Protein AF-A0A2W4TZQ1-F1 (afdb_monomer_lite)

Organism: NCBI:txid47253

Sequence (68 aa):
MAPIESNDRLMISLILAVPFAALVYCAIAMGTLLTVPAAKQYPLVFGGIFALIPLVTGAAIWVGPFRK

pLDDT: mean 85.98, std 13.11, range [43.97, 96.69]

Foldseek 3Di:
DPPPVVVVVVVVCCVPVVVVVVVVLVCVLVVCCVPPPVCVVCVVVSVVVSVVVVVVVVVCCVVPPVPD

Secondary structure (DSSP, 8-state):
---HHHHHHHHHHHHHHHHHHHHHHHHHHHHHHHH-HHHHH-HHHHHHHHHHHHHHHHHHHHHSTT--

Radius of gyration: 16.92 Å; chains: 1; bounding box: 36×21×45 Å

Structure (mmCIF, N/CA/C/O backbone):
data_AF-A0A2W4TZQ1-F1
#
_entry.id   AF-A0A2W4TZQ1-F1
#
loop_
_atom_site.group_PDB
_atom_site.id
_atom_site.type_symbol
_atom_site.label_atom_id
_atom_site.label_alt_id
_atom_site.label_comp_id
_atom_site.label_asym_id
_atom_site.label_entity_id
_atom_site.label_seq_id
_atom_site.pdbx_PDB_ins_code
_atom_site.Cartn_x
_atom_site.Cartn_y
_atom_site.Cartn_z
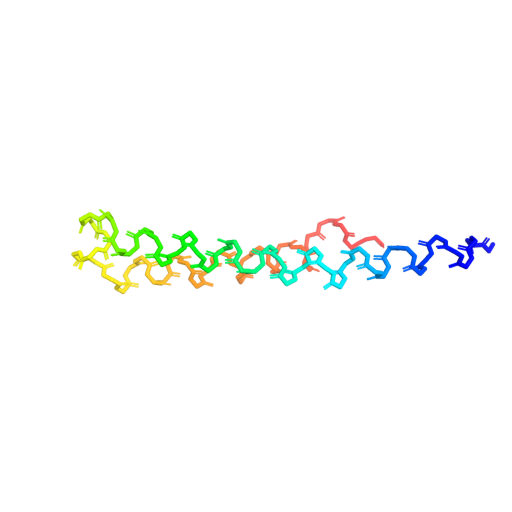_atom_site.occupancy
_atom_site.B_iso_or_equiv
_atom_site.auth_seq_id
_atom_site.auth_comp_id
_atom_site.auth_asym_id
_atom_site.auth_atom_id
_atom_site.pdbx_PDB_model_num
ATOM 1 N N . MET A 1 1 ? 18.136 -1.630 -31.710 1.00 43.97 1 MET A N 1
ATOM 2 C CA . MET A 1 1 ? 18.756 -1.541 -30.372 1.00 43.97 1 MET A CA 1
ATOM 3 C C . MET A 1 1 ? 18.158 -0.311 -29.715 1.00 43.97 1 MET A C 1
ATOM 5 O O . MET A 1 1 ? 18.360 0.774 -30.242 1.00 43.97 1 MET A O 1
ATOM 9 N N . ALA A 1 2 ? 17.316 -0.465 -28.689 1.00 56.09 2 ALA A N 1
ATOM 10 C CA . ALA A 1 2 ? 16.837 0.696 -27.936 1.00 56.09 2 ALA A CA 1
ATOM 11 C C . ALA A 1 2 ? 18.056 1.406 -27.311 1.00 56.09 2 ALA A C 1
ATOM 13 O O . ALA A 1 2 ? 18.994 0.710 -26.911 1.00 56.09 2 ALA A O 1
ATOM 14 N N . PRO A 1 3 ? 18.107 2.748 -27.283 1.00 55.09 3 PRO A N 1
ATOM 15 C CA . PRO A 1 3 ? 19.280 3.458 -26.789 1.00 55.09 3 PRO A CA 1
ATOM 16 C C . PRO A 1 3 ? 19.481 3.123 -25.308 1.00 55.09 3 PRO A C 1
ATOM 18 O O . PRO A 1 3 ? 18.560 3.290 -24.510 1.00 55.09 3 PRO A O 1
ATOM 21 N N . ILE A 1 4 ? 20.678 2.644 -24.958 1.00 60.16 4 ILE A N 1
ATOM 22 C CA . ILE A 1 4 ? 21.078 2.239 -23.598 1.00 60.16 4 ILE A CA 1
ATOM 23 C C . ILE A 1 4 ? 20.684 3.300 -22.549 1.00 60.16 4 ILE A C 1
ATOM 25 O O . ILE A 1 4 ? 20.130 2.954 -21.510 1.00 60.16 4 ILE A O 1
ATOM 29 N N . GLU A 1 5 ? 20.807 4.591 -22.880 1.00 62.06 5 GLU A N 1
ATOM 30 C CA . GLU A 1 5 ? 20.438 5.707 -21.993 1.00 62.06 5 GLU A CA 1
ATOM 31 C C . GLU A 1 5 ? 18.946 5.719 -21.590 1.00 62.06 5 GLU A C 1
ATOM 33 O O . GLU A 1 5 ? 18.597 6.094 -20.468 1.00 62.06 5 GLU A O 1
ATOM 38 N N . SER A 1 6 ? 18.040 5.281 -22.472 1.00 68.38 6 SER A N 1
ATOM 39 C CA . SER A 1 6 ? 16.605 5.213 -22.158 1.00 68.38 6 SER A CA 1
ATOM 40 C C . SER A 1 6 ? 16.296 4.126 -21.131 1.00 68.38 6 SER A C 1
ATOM 42 O O . SER A 1 6 ? 15.361 4.288 -20.347 1.00 68.38 6 SER A O 1
ATOM 44 N N . ASN A 1 7 ? 17.048 3.023 -21.141 1.00 79.44 7 ASN A N 1
ATOM 45 C CA . ASN A 1 7 ? 16.843 1.919 -20.211 1.00 79.44 7 ASN A CA 1
ATOM 46 C C . ASN A 1 7 ? 17.313 2.300 -18.802 1.00 79.44 7 ASN A C 1
ATOM 48 O O . ASN A 1 7 ? 16.603 2.046 -17.832 1.00 79.44 7 ASN A O 1
ATOM 52 N N . ASP A 1 8 ? 18.447 2.996 -18.696 1.00 84.75 8 ASP A N 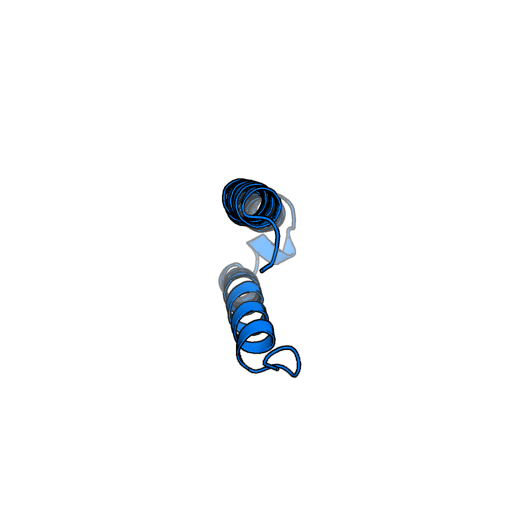1
ATOM 53 C CA . ASP A 1 8 ? 18.981 3.464 -17.414 1.00 84.75 8 ASP A CA 1
ATOM 54 C C . ASP A 1 8 ? 18.071 4.515 -16.767 1.00 84.75 8 ASP A C 1
ATOM 56 O O . ASP A 1 8 ? 17.762 4.427 -15.578 1.00 84.75 8 ASP A O 1
ATOM 60 N N . ARG A 1 9 ? 17.549 5.472 -17.548 1.00 86.31 9 ARG A N 1
ATOM 61 C CA . ARG A 1 9 ? 16.572 6.460 -17.050 1.00 86.31 9 ARG A CA 1
ATOM 62 C C . ARG A 1 9 ? 15.274 5.808 -16.568 1.00 86.31 9 ARG A C 1
ATOM 64 O O . ARG A 1 9 ? 14.726 6.233 -15.552 1.00 86.31 9 ARG A O 1
ATOM 71 N N . LEU A 1 10 ? 14.787 4.789 -17.280 1.00 85.19 10 LEU A N 1
ATOM 72 C CA . LEU A 1 10 ? 13.595 4.026 -16.895 1.00 85.19 10 LEU A CA 1
ATOM 73 C C . LEU A 1 10 ? 13.855 3.211 -15.621 1.00 85.19 10 LEU A C 1
ATOM 75 O O . LEU A 1 10 ? 13.034 3.196 -14.708 1.00 85.19 10 LEU A O 1
ATOM 79 N N . MET A 1 11 ? 15.024 2.584 -15.513 1.00 86.19 11 MET A N 1
ATOM 80 C CA . MET A 1 11 ? 15.422 1.860 -14.310 1.00 86.19 11 MET A CA 1
ATOM 81 C C . MET A 1 11 ? 15.484 2.794 -13.093 1.00 86.19 11 MET A C 1
ATOM 83 O O 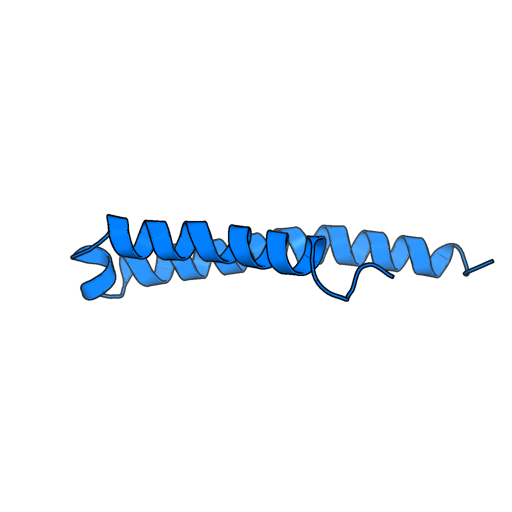. MET A 1 11 ? 14.899 2.487 -12.055 1.00 86.19 11 MET A O 1
ATOM 87 N N . ILE A 1 12 ? 16.122 3.959 -13.230 1.00 90.94 12 ILE A N 1
ATOM 88 C CA . ILE A 1 12 ? 16.203 4.968 -12.163 1.00 90.94 12 ILE A CA 1
ATOM 89 C C . ILE A 1 12 ? 14.802 5.445 -11.758 1.00 90.94 12 ILE A C 1
ATOM 91 O O . ILE A 1 12 ? 14.511 5.554 -10.564 1.00 90.94 12 ILE A O 1
ATOM 95 N N . SER A 1 13 ? 13.915 5.699 -12.726 1.00 89.06 13 SER A N 1
ATOM 96 C CA . SER A 1 13 ? 12.556 6.148 -12.424 1.00 89.06 13 SER A CA 1
ATOM 97 C C . SER A 1 13 ? 11.739 5.073 -11.707 1.00 89.06 13 SER A C 1
ATOM 99 O O . SER A 1 13 ? 11.053 5.404 -10.745 1.00 89.06 13 SER A O 1
ATOM 101 N N . LEU A 1 14 ? 11.861 3.794 -12.077 1.00 88.75 14 LEU A N 1
ATOM 102 C CA . LEU A 1 14 ? 11.202 2.689 -11.371 1.00 88.75 14 LEU A CA 1
ATOM 103 C C . LEU A 1 14 ? 11.726 2.515 -9.941 1.00 88.75 14 LEU A C 1
ATOM 105 O O . LEU A 1 14 ? 10.924 2.345 -9.020 1.00 88.75 14 LEU A O 1
ATOM 109 N N . ILE A 1 15 ? 13.045 2.599 -9.741 1.00 92.25 15 ILE A N 1
ATOM 110 C CA . ILE A 1 15 ? 13.674 2.463 -8.416 1.00 92.25 15 ILE A CA 1
ATOM 111 C C . ILE A 1 15 ? 13.200 3.557 -7.457 1.00 92.25 15 ILE A C 1
ATOM 113 O O . ILE A 1 15 ? 13.103 3.307 -6.261 1.00 92.25 15 ILE A O 1
ATOM 117 N N . LEU A 1 16 ? 12.876 4.753 -7.950 1.00 92.12 16 LEU A N 1
ATOM 118 C CA . LEU A 1 16 ? 12.354 5.839 -7.117 1.00 92.12 16 LEU A CA 1
ATOM 119 C C . LEU A 1 16 ? 10.827 5.807 -6.998 1.00 92.12 16 LEU A C 1
ATOM 121 O O . LEU A 1 16 ? 10.285 5.954 -5.901 1.00 92.12 16 LEU A O 1
ATOM 125 N N . ALA A 1 17 ? 10.124 5.598 -8.109 1.00 90.00 17 ALA A N 1
ATOM 126 C CA . ALA A 1 17 ? 8.670 5.680 -8.156 1.00 90.00 17 ALA A CA 1
ATOM 127 C C . ALA A 1 17 ? 7.998 4.538 -7.388 1.00 90.00 17 ALA A C 1
ATOM 129 O O . ALA A 1 17 ? 7.011 4.781 -6.696 1.00 90.00 17 ALA A O 1
ATOM 130 N N . VAL A 1 18 ? 8.523 3.310 -7.468 1.00 90.44 18 VAL A N 1
ATOM 131 C CA . VAL A 1 18 ? 7.897 2.146 -6.820 1.00 90.44 18 VAL A CA 1
ATOM 132 C C . VAL A 1 18 ? 7.955 2.247 -5.287 1.00 90.44 18 VAL A C 1
ATOM 134 O O . VAL A 1 18 ? 6.896 2.151 -4.660 1.00 90.44 18 VAL A O 1
ATOM 137 N N . PRO A 1 19 ? 9.112 2.510 -4.644 1.00 93.31 19 PRO A N 1
ATOM 138 C CA . PRO A 1 19 ? 9.161 2.714 -3.198 1.00 93.31 19 PRO A CA 1
ATOM 139 C C . PRO A 1 19 ? 8.365 3.937 -2.751 1.00 93.31 19 PRO A C 1
ATOM 141 O O . PRO A 1 19 ? 7.696 3.882 -1.723 1.00 93.31 19 PRO A O 1
ATOM 144 N N . PHE A 1 20 ? 8.384 5.027 -3.525 1.00 95.06 20 PHE A N 1
ATOM 145 C CA . PHE A 1 20 ? 7.601 6.213 -3.188 1.00 95.06 20 PHE A CA 1
ATOM 146 C C . PHE A 1 20 ? 6.094 5.927 -3.219 1.00 95.06 20 PHE A C 1
ATOM 148 O O . PHE A 1 20 ? 5.383 6.279 -2.280 1.00 95.06 20 PHE A O 1
ATOM 155 N N . ALA A 1 21 ? 5.606 5.217 -4.240 1.00 91.44 21 ALA A N 1
ATOM 156 C CA . ALA A 1 21 ? 4.214 4.782 -4.310 1.00 91.44 21 ALA A CA 1
ATOM 157 C C . ALA A 1 21 ? 3.840 3.875 -3.125 1.00 91.44 21 ALA A C 1
ATOM 159 O O . ALA A 1 21 ? 2.770 4.042 -2.539 1.00 91.44 21 ALA A O 1
ATOM 160 N N . ALA A 1 22 ? 4.736 2.968 -2.722 1.00 91.06 22 ALA A N 1
ATOM 161 C CA . ALA A 1 22 ? 4.534 2.131 -1.542 1.00 91.06 22 ALA A CA 1
ATOM 162 C C . ALA A 1 22 ? 4.447 2.964 -0.249 1.00 91.06 22 ALA A C 1
ATOM 164 O O . ALA A 1 22 ? 3.560 2.733 0.571 1.00 91.06 22 ALA A O 1
ATOM 165 N N . LEU A 1 23 ? 5.312 3.969 -0.077 1.00 95.50 23 LEU A N 1
ATOM 166 C CA . LEU A 1 23 ? 5.271 4.870 1.080 1.00 95.50 23 LEU A CA 1
ATOM 167 C C . LEU A 1 23 ? 3.975 5.682 1.130 1.00 95.50 23 LEU A C 1
ATOM 169 O O . LEU A 1 23 ? 3.351 5.767 2.188 1.00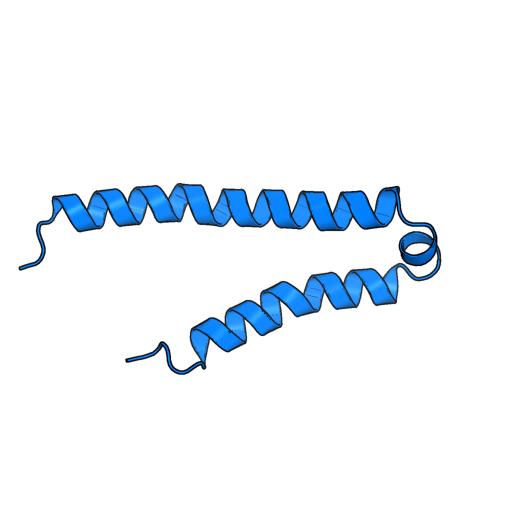 95.50 23 LEU A O 1
ATOM 173 N N . VAL A 1 24 ? 3.542 6.235 -0.006 1.00 96.06 24 VAL A N 1
ATOM 174 C CA . VAL A 1 24 ? 2.265 6.959 -0.111 1.00 96.06 24 VAL A CA 1
ATOM 175 C C . VAL A 1 24 ? 1.103 6.041 0.253 1.00 96.06 24 VAL A C 1
ATOM 177 O O . VAL A 1 24 ? 0.236 6.425 1.037 1.00 96.06 24 VAL A O 1
ATOM 180 N N . TYR A 1 25 ? 1.107 4.807 -0.249 1.00 94.81 25 TYR A N 1
ATOM 181 C CA . TYR A 1 25 ? 0.083 3.823 0.078 1.00 94.81 25 TYR A CA 1
ATOM 182 C C . TYR A 1 25 ? 0.031 3.516 1.582 1.00 94.81 25 TYR A C 1
ATOM 184 O O . TYR A 1 25 ? -1.039 3.566 2.193 1.00 94.81 25 TYR A O 1
ATOM 192 N N . CYS A 1 26 ? 1.189 3.275 2.200 1.00 94.00 26 CYS A N 1
ATOM 193 C CA . CYS A 1 26 ? 1.292 3.053 3.640 1.00 94.00 26 CYS A CA 1
ATOM 194 C C . CYS A 1 26 ? 0.806 4.266 4.447 1.00 94.00 26 CYS A C 1
ATOM 196 O O . CYS A 1 26 ? 0.098 4.096 5.441 1.00 94.00 26 CYS A O 1
ATOM 198 N N . ALA A 1 27 ? 1.138 5.485 4.015 1.00 96.12 27 ALA A N 1
ATOM 199 C CA . ALA A 1 27 ? 0.682 6.713 4.660 1.00 96.12 27 ALA A CA 1
ATOM 200 C C . ALA A 1 27 ? -0.843 6.873 4.576 1.00 96.12 27 ALA A C 1
ATOM 202 O O . ALA A 1 27 ? -1.466 7.249 5.567 1.00 96.12 27 ALA A O 1
ATOM 203 N N . ILE A 1 28 ? -1.458 6.535 3.438 1.00 95.69 28 ILE A N 1
ATOM 204 C CA . ILE A 1 28 ? -2.920 6.535 3.281 1.00 95.69 28 ILE A CA 1
ATOM 205 C C . ILE A 1 28 ? -3.549 5.497 4.217 1.00 95.69 28 ILE A C 1
ATOM 207 O O . ILE A 1 28 ? -4.456 5.834 4.977 1.00 95.69 28 ILE A O 1
ATOM 211 N N . ALA A 1 29 ? -3.051 4.259 4.219 1.00 94.06 29 ALA A N 1
ATOM 212 C CA . ALA A 1 29 ? -3.579 3.202 5.080 1.00 94.06 29 ALA A CA 1
ATOM 213 C C . ALA A 1 29 ? -3.504 3.598 6.565 1.00 94.06 29 ALA A C 1
ATOM 215 O O . ALA A 1 29 ? -4.513 3.574 7.270 1.00 94.06 29 ALA A O 1
ATOM 216 N N . MET A 1 30 ? -2.346 4.069 7.032 1.00 93.25 30 MET A N 1
ATOM 217 C CA . MET A 1 30 ? -2.196 4.526 8.416 1.00 93.25 30 MET A CA 1
ATOM 218 C C . MET A 1 30 ? -3.043 5.763 8.711 1.00 93.25 30 MET A C 1
ATOM 220 O O . MET A 1 30 ? -3.730 5.810 9.729 1.00 93.25 30 MET A O 1
ATOM 224 N N . GLY A 1 31 ? -3.066 6.740 7.805 1.00 95.50 31 GLY A N 1
ATOM 225 C CA . GLY A 1 31 ? -3.885 7.940 7.939 1.00 95.50 31 GLY A CA 1
ATOM 226 C C . GLY A 1 31 ? -5.366 7.605 8.106 1.00 95.50 31 GLY A C 1
ATOM 227 O O . GLY A 1 31 ? -6.015 8.134 9.007 1.00 95.50 31 GLY A O 1
ATOM 228 N N . THR A 1 32 ? -5.896 6.674 7.311 1.00 95.12 32 THR A N 1
ATOM 229 C CA . THR A 1 32 ? -7.294 6.234 7.437 1.00 95.12 32 THR A CA 1
ATOM 230 C C . THR A 1 32 ? -7.561 5.530 8.768 1.00 95.12 32 THR A C 1
ATOM 232 O O . THR A 1 32 ? -8.531 5.881 9.437 1.00 95.12 32 THR A O 1
ATOM 235 N N . LEU A 1 33 ? -6.684 4.626 9.218 1.00 91.81 33 LEU A N 1
ATOM 236 C CA . LEU A 1 33 ? -6.820 3.951 10.518 1.00 91.81 33 LEU A CA 1
ATOM 237 C C . LEU A 1 33 ? -6.771 4.940 11.696 1.00 91.81 33 LEU A C 1
ATOM 239 O O . LEU A 1 33 ? -7.452 4.751 12.705 1.00 91.81 33 LEU A O 1
ATOM 243 N N . LEU A 1 34 ? -6.002 6.023 11.570 1.00 93.62 34 LEU A N 1
ATOM 244 C CA . LEU A 1 34 ? -5.848 7.031 12.620 1.00 93.62 34 LEU A CA 1
ATOM 245 C C . LEU A 1 34 ? -6.946 8.102 12.618 1.00 93.62 34 LEU A C 1
ATOM 247 O O . LEU A 1 34 ? -7.215 8.686 13.671 1.00 93.62 34 LEU A O 1
ATOM 251 N N . THR A 1 35 ? -7.609 8.359 11.490 1.00 96.00 35 THR A N 1
ATOM 252 C CA . THR A 1 35 ? -8.556 9.484 11.355 1.00 96.00 35 THR A CA 1
ATOM 253 C C . THR A 1 35 ? -10.007 9.053 11.175 1.00 96.00 35 THR A C 1
ATOM 255 O O . THR A 1 35 ? -10.900 9.746 11.657 1.00 96.00 35 THR A O 1
ATOM 258 N N . VAL A 1 36 ? -10.270 7.899 10.558 1.00 95.31 36 VAL A N 1
ATOM 259 C CA . VAL A 1 36 ? -11.629 7.465 10.212 1.00 95.31 36 VAL A CA 1
ATOM 260 C C . VAL A 1 36 ? -12.226 6.622 11.349 1.00 95.31 36 VAL A C 1
ATOM 262 O O . VAL A 1 36 ? -11.702 5.548 11.650 1.00 95.31 36 VAL A O 1
ATOM 265 N N . PRO A 1 37 ? -13.349 7.037 11.972 1.00 95.00 37 PRO A N 1
ATOM 266 C CA . PRO A 1 37 ? -13.965 6.294 13.076 1.00 95.00 37 PRO A CA 1
ATOM 267 C C . PRO A 1 37 ? -14.342 4.857 12.700 1.00 95.00 37 PRO A C 1
ATOM 269 O O . PRO A 1 37 ? -14.061 3.929 13.453 1.00 95.00 37 PRO A O 1
ATOM 272 N N . ALA A 1 38 ? -14.884 4.653 11.496 1.00 93.25 38 ALA A N 1
ATOM 273 C CA . ALA A 1 38 ? -15.239 3.324 11.000 1.00 93.25 38 ALA A CA 1
ATOM 274 C C . ALA A 1 38 ? -14.019 2.391 10.881 1.00 93.25 38 ALA A C 1
ATOM 276 O O . ALA A 1 38 ? -14.114 1.208 11.202 1.00 93.25 38 ALA A O 1
ATOM 277 N N . ALA A 1 39 ? -12.859 2.925 10.484 1.00 92.56 39 ALA A N 1
ATOM 278 C CA . ALA A 1 39 ? -11.623 2.154 10.379 1.00 92.56 39 ALA A CA 1
ATOM 279 C C . ALA A 1 39 ? -11.102 1.712 11.755 1.00 92.56 39 ALA A C 1
ATOM 281 O O . ALA A 1 39 ? -10.574 0.610 11.894 1.00 92.56 39 ALA A O 1
ATOM 282 N N . LYS A 1 40 ? -11.329 2.530 12.789 1.00 93.19 40 LYS A N 1
ATOM 283 C CA . LYS A 1 40 ? -11.025 2.189 14.188 1.00 93.19 40 LYS A CA 1
ATOM 284 C C . LYS A 1 40 ? -11.995 1.167 14.772 1.00 93.19 40 LYS A C 1
ATOM 286 O O . LYS A 1 40 ? -11.584 0.339 15.575 1.00 93.19 40 LYS A O 1
ATOM 291 N N . GLN A 1 41 ? -13.271 1.231 14.388 1.00 96.69 41 GLN A N 1
ATOM 292 C CA . GLN A 1 41 ? -14.298 0.289 14.847 1.00 96.69 41 GLN A CA 1
ATOM 293 C C . GLN A 1 41 ? -14.126 -1.104 14.228 1.00 96.69 41 GLN A C 1
ATOM 295 O O . GLN A 1 41 ? -14.404 -2.100 14.892 1.00 96.69 41 GLN A O 1
ATOM 300 N N . TYR A 1 42 ? -13.636 -1.184 12.987 1.00 94.75 42 TYR A N 1
ATOM 301 C CA . TYR A 1 42 ? -13.477 -2.443 12.251 1.00 94.75 42 TYR A CA 1
ATOM 302 C C . TYR A 1 42 ? -12.050 -2.623 11.697 1.00 94.75 42 TYR A C 1
ATOM 304 O O . TYR A 1 42 ? -11.867 -2.748 10.481 1.00 94.75 42 TYR A O 1
ATOM 312 N N . PRO A 1 43 ? -11.017 -2.679 12.559 1.00 89.12 43 PRO A N 1
ATOM 313 C CA . PRO A 1 43 ? -9.617 -2.641 12.130 1.00 89.12 43 PRO A CA 1
ATOM 314 C C . PRO A 1 43 ? -9.224 -3.844 11.265 1.00 89.12 43 PRO A C 1
ATOM 316 O O . PRO A 1 43 ? -8.451 -3.696 10.324 1.00 89.12 43 PRO A O 1
ATOM 319 N N . LEU A 1 44 ? -9.796 -5.025 11.527 1.00 93.19 44 LEU A N 1
ATOM 320 C CA . LEU A 1 44 ? -9.554 -6.231 10.727 1.00 93.19 44 LEU A CA 1
ATOM 321 C C . LEU A 1 44 ? -10.122 -6.116 9.310 1.00 93.19 44 LEU A C 1
ATOM 323 O O . LEU A 1 44 ? -9.479 -6.551 8.359 1.00 93.19 44 LEU A O 1
ATOM 327 N N . VAL A 1 45 ? -11.304 -5.512 9.156 1.00 94.50 45 VAL A N 1
ATOM 328 C CA . VAL A 1 45 ? -11.947 -5.348 7.845 1.00 94.50 45 VAL A CA 1
ATOM 329 C C . VAL A 1 45 ? -11.146 -4.362 7.004 1.00 94.50 45 VAL A C 1
ATOM 331 O O . VAL A 1 45 ? -10.769 -4.676 5.878 1.00 94.50 45 VAL A O 1
ATOM 334 N N . PHE A 1 46 ? -10.819 -3.199 7.569 1.00 94.06 46 PHE A N 1
ATOM 335 C CA . PHE A 1 46 ? -10.021 -2.193 6.872 1.00 94.06 46 PHE A CA 1
ATOM 336 C C . PHE A 1 46 ? -8.594 -2.678 6.601 1.00 94.06 46 PHE A C 1
ATOM 338 O O . PHE A 1 46 ? -8.101 -2.509 5.489 1.00 94.06 46 PHE A O 1
ATOM 345 N N . GLY A 1 47 ? -7.952 -3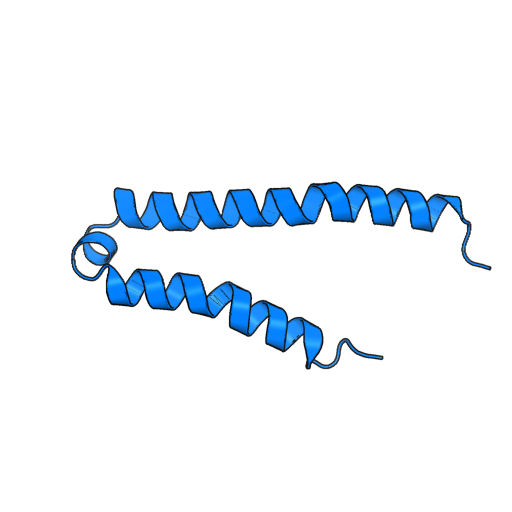.351 7.561 1.00 90.50 47 GLY A N 1
ATOM 346 C CA . GLY A 1 47 ? -6.647 -3.983 7.358 1.00 90.50 47 GLY A CA 1
ATOM 347 C C . GLY A 1 47 ? -6.674 -5.031 6.243 1.00 90.50 47 GLY A C 1
ATOM 348 O O . GLY A 1 47 ? -5.786 -5.042 5.394 1.00 90.50 47 GLY A O 1
ATOM 349 N N . GLY A 1 48 ? -7.725 -5.853 6.183 1.00 93.88 48 GLY A N 1
ATOM 350 C CA . GLY A 1 48 ? -7.945 -6.811 5.100 1.00 93.88 48 GLY A CA 1
ATOM 351 C C . GLY A 1 48 ? -8.114 -6.135 3.739 1.00 93.88 48 GLY A C 1
ATOM 352 O O . GLY A 1 48 ? -7.466 -6.537 2.777 1.00 93.88 48 GLY A O 1
ATOM 353 N N . ILE A 1 49 ? -8.908 -5.063 3.659 1.00 94.81 49 ILE A N 1
ATOM 354 C CA . ILE A 1 49 ? -9.067 -4.272 2.428 1.00 94.81 49 ILE A CA 1
ATOM 355 C C . ILE A 1 49 ? -7.707 -3.721 1.972 1.00 94.81 49 ILE A C 1
ATOM 357 O O . ILE A 1 49 ? -7.318 -3.926 0.822 1.00 94.81 49 ILE A O 1
ATOM 361 N N . PHE A 1 50 ? -6.942 -3.096 2.873 1.00 94.50 50 PHE A N 1
ATOM 362 C CA . PHE A 1 50 ? -5.621 -2.556 2.539 1.00 94.50 50 PHE A CA 1
ATOM 363 C C . PHE A 1 50 ? -4.571 -3.635 2.229 1.00 94.50 50 PHE A C 1
ATOM 365 O O . PHE A 1 50 ? -3.617 -3.362 1.503 1.00 94.50 50 PHE A O 1
ATOM 372 N N . ALA A 1 51 ? -4.718 -4.861 2.722 1.00 92.38 51 ALA A N 1
ATOM 373 C CA . ALA A 1 51 ? -3.852 -5.967 2.319 1.00 92.38 51 ALA A CA 1
ATOM 374 C C . ALA A 1 51 ? -4.215 -6.493 0.919 1.00 92.38 51 ALA A C 1
ATOM 376 O O . ALA A 1 51 ? -3.335 -6.815 0.119 1.00 92.38 51 ALA A O 1
ATOM 377 N N . LEU A 1 52 ? -5.511 -6.548 0.600 1.00 94.88 52 LEU A N 1
ATOM 378 C CA . LEU A 1 52 ? -6.003 -7.090 -0.665 1.00 94.88 52 LEU A CA 1
ATOM 379 C C . LEU A 1 52 ? -5.745 -6.167 -1.855 1.00 94.88 52 LEU A C 1
ATOM 381 O O . LEU A 1 52 ? -5.459 -6.668 -2.937 1.00 94.88 52 LEU A O 1
ATOM 385 N N . ILE A 1 53 ? -5.800 -4.844 -1.686 1.00 93.38 53 ILE A N 1
ATOM 386 C CA . ILE A 1 53 ? -5.589 -3.889 -2.789 1.00 93.38 53 ILE A CA 1
ATOM 387 C C . ILE A 1 53 ? -4.252 -4.112 -3.524 1.00 93.38 53 ILE A C 1
ATOM 389 O O . ILE A 1 53 ? -4.297 -4.353 -4.732 1.00 93.38 53 ILE A O 1
ATOM 393 N N . PRO A 1 54 ? -3.067 -4.075 -2.879 1.00 90.56 54 PRO A N 1
ATOM 394 C CA . PRO A 1 54 ? -1.797 -4.270 -3.577 1.00 90.56 54 PRO A CA 1
ATOM 395 C C . PRO A 1 54 ? -1.657 -5.695 -4.119 1.00 90.56 54 PRO A C 1
ATOM 397 O O . PRO A 1 54 ? -1.083 -5.879 -5.190 1.00 90.56 54 PRO A O 1
ATOM 400 N N . LEU A 1 55 ? -2.228 -6.691 -3.436 1.00 90.81 55 LEU A N 1
ATOM 401 C CA . LEU A 1 55 ? -2.210 -8.083 -3.880 1.00 90.81 55 LEU A CA 1
ATOM 402 C C . LEU A 1 55 ? -3.011 -8.277 -5.175 1.00 90.81 55 LEU A C 1
ATOM 404 O O . LEU A 1 55 ? -2.489 -8.815 -6.149 1.00 90.81 55 LEU A O 1
ATOM 408 N N . VAL A 1 56 ? -4.252 -7.790 -5.215 1.00 91.81 56 VAL A N 1
ATOM 409 C CA . VAL A 1 56 ? -5.117 -7.863 -6.400 1.00 91.81 56 VAL A CA 1
ATOM 410 C C . VAL A 1 56 ? -4.565 -6.989 -7.520 1.00 91.81 56 VAL A C 1
ATOM 412 O O . VAL A 1 56 ? -4.584 -7.403 -8.673 1.00 91.81 56 VAL A O 1
ATOM 415 N N . THR A 1 57 ? -4.019 -5.816 -7.199 1.00 88.81 57 THR A N 1
ATOM 416 C CA . THR A 1 57 ? -3.410 -4.920 -8.193 1.00 88.81 57 THR A CA 1
ATOM 417 C C . THR A 1 57 ? -2.171 -5.562 -8.814 1.00 88.81 57 THR A C 1
ATOM 419 O O . THR A 1 57 ? -2.051 -5.604 -10.035 1.00 88.81 57 THR A O 1
ATOM 422 N N . GLY A 1 58 ? -1.282 -6.137 -7.998 1.00 86.69 58 GLY A N 1
ATOM 423 C CA . GLY A 1 58 ? -0.118 -6.882 -8.476 1.00 86.69 58 GLY A CA 1
ATOM 424 C C . GLY A 1 58 ? -0.517 -8.090 -9.323 1.00 86.69 58 GLY A C 1
ATOM 425 O O . GLY A 1 58 ? 0.019 -8.278 -10.413 1.00 86.69 58 GLY A O 1
ATOM 426 N N . ALA A 1 59 ? -1.515 -8.859 -8.879 1.00 87.31 59 ALA A N 1
ATOM 427 C CA . ALA A 1 59 ? -2.056 -9.980 -9.643 1.00 87.31 59 ALA A CA 1
ATOM 428 C C . ALA A 1 59 ? -2.684 -9.528 -10.973 1.00 87.31 59 ALA A C 1
ATOM 430 O O . ALA A 1 59 ? -2.451 -10.160 -11.999 1.00 87.31 59 ALA A O 1
ATOM 431 N N . ALA A 1 60 ? -3.426 -8.420 -10.992 1.00 87.38 60 ALA A N 1
ATOM 432 C CA . ALA A 1 60 ? -4.043 -7.876 -12.198 1.00 87.38 60 ALA A CA 1
ATOM 433 C C . ALA A 1 60 ? -3.002 -7.342 -13.191 1.00 87.38 60 ALA A C 1
ATOM 435 O O . ALA A 1 60 ? -3.146 -7.552 -14.390 1.00 87.38 60 ALA A O 1
ATOM 436 N N . ILE A 1 61 ? -1.930 -6.703 -12.716 1.00 84.94 61 ILE A N 1
ATOM 437 C CA . ILE A 1 61 ? -0.820 -6.262 -13.572 1.00 84.94 61 ILE A CA 1
ATOM 438 C C . ILE A 1 61 ? -0.054 -7.474 -14.122 1.00 84.94 61 ILE A C 1
ATOM 440 O O . ILE A 1 61 ? 0.327 -7.486 -15.290 1.00 84.94 61 ILE A O 1
ATOM 444 N N . TRP A 1 62 ? 0.149 -8.511 -13.303 1.00 77.38 62 TRP A N 1
ATOM 445 C CA . TRP A 1 62 ? 0.926 -9.691 -13.683 1.00 77.38 62 TRP A CA 1
ATOM 446 C C . TRP A 1 62 ? 0.156 -10.679 -14.571 1.00 77.38 62 TRP A C 1
ATOM 448 O O . TRP A 1 62 ? 0.757 -11.313 -15.433 1.00 77.38 62 TRP A O 1
ATOM 458 N N . VAL A 1 63 ? -1.151 -10.862 -14.374 1.00 77.00 63 VAL A N 1
ATOM 459 C CA . VAL A 1 63 ? -1.996 -11.800 -15.148 1.00 77.00 63 VAL A CA 1
ATOM 460 C C . VAL A 1 63 ? -2.778 -11.089 -16.259 1.00 77.00 63 VAL A C 1
ATOM 462 O O . VAL A 1 63 ? -3.213 -11.728 -17.213 1.00 77.00 63 VAL A O 1
ATOM 465 N N . GLY A 1 64 ? -2.969 -9.774 -16.153 1.00 64.81 64 GLY A N 1
ATOM 466 C CA . GLY A 1 64 ? -3.788 -8.996 -17.075 1.00 64.81 64 GLY A CA 1
ATOM 467 C C . GLY A 1 64 ? -3.203 -8.846 -18.487 1.00 64.81 64 GLY A C 1
ATOM 468 O O . GLY A 1 64 ? -2.051 -9.199 -18.746 1.00 64.81 64 GLY A O 1
ATOM 469 N N . PRO A 1 65 ? -3.985 -8.254 -19.412 1.00 59.81 65 PRO A N 1
ATOM 470 C CA . PRO A 1 65 ? -3.710 -8.207 -20.857 1.00 59.81 65 PRO A CA 1
ATOM 471 C C . PRO A 1 65 ? -2.454 -7.411 -21.260 1.00 59.81 65 PRO A C 1
ATOM 473 O O . PRO A 1 65 ? -2.159 -7.280 -22.447 1.00 59.81 65 PRO A O 1
ATOM 476 N N . PHE A 1 66 ? -1.723 -6.865 -20.287 1.00 59.44 66 PHE A N 1
ATOM 477 C CA . PHE A 1 66 ? -0.475 -6.129 -20.474 1.00 59.44 66 PHE A CA 1
ATOM 478 C C . PHE A 1 66 ? 0.756 -7.040 -20.591 1.00 59.44 66 PHE A C 1
ATOM 480 O O . PHE A 1 66 ? 1.815 -6.555 -20.981 1.00 59.44 66 PHE A O 1
ATOM 487 N N . ARG A 1 67 ? 0.630 -8.352 -20.326 1.00 55.72 67 ARG A N 1
ATOM 488 C CA . ARG A 1 67 ? 1.605 -9.347 -20.799 1.00 55.72 67 ARG A CA 1
ATOM 489 C C . ARG A 1 6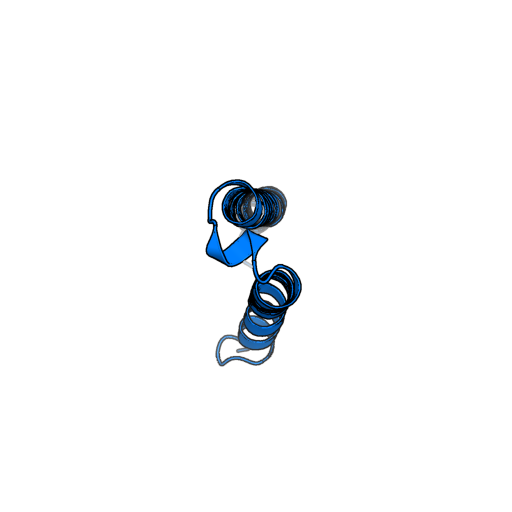7 ? 1.407 -9.589 -22.299 1.00 55.72 67 ARG A C 1
ATOM 491 O O . ARG A 1 67 ? 0.662 -10.485 -22.690 1.00 55.72 67 ARG A O 1
ATOM 498 N N . LYS A 1 68 ? 2.055 -8.773 -23.127 1.00 54.31 68 LYS A N 1
ATOM 499 C CA . LYS A 1 68 ? 2.387 -9.112 -24.517 1.00 54.31 68 LYS A CA 1
ATOM 500 C C . LYS A 1 68 ? 3.872 -9.409 -24.610 1.00 54.31 68 LYS A C 1
ATOM 502 O O . LYS A 1 68 ? 4.639 -8.648 -23.982 1.00 54.31 68 LYS A O 1
#